Protein AF-A0A660PJK4-F1 (afdb_monomer)

pLDDT: mean 79.85, std 12.24, range [48.34, 94.88]

Secondary structure (DSSP, 8-state):
-PEEE-TTS-EEEE-B-TTSPBP-----HHHHHHHHHHHT-------SSTHHHHHHHHHHHHHHHHHHHHHHHTT----THHHHHHHHHHHHHHHHS---------------

Mean predicted aligned error: 15.84 Å

Solvent-accessible surface area (backbone atoms only — not comparable to full-atom values): 7193 Å² total; per-residue (Å²): 97,45,74,37,63,49,99,85,66,49,78,77,49,63,41,56,53,98,88,68,49,75,43,67,78,77,87,62,62,67,64,51,43,52,50,20,61,75,72,73,49,80,73,74,72,91,56,100,56,66,69,51,54,53,55,53,53,53,51,52,54,52,51,54,53,49,52,54,51,51,56,56,68,74,65,67,85,79,68,60,64,60,63,51,50,53,52,54,50,50,58,57,48,47,72,71,58,65,87,72,76,78,75,78,77,78,79,82,75,83,81,128

Sequence (112 aa):
PIPILNRKGEKVGYKKDKNGEIIVTKLDEITLQKIALTTGGKYYRATAGEMELDKVYEEISKMEKKELEGKLMMQYEDRFQYPLFLAILFIIGEFFISERRKVKKKKESLIL

Radius of gyration: 40.17 Å; Cα contacts (8 Å, |Δi|>4): 50; chains: 1; bounding box: 70×42×126 Å

Structure (mmCIF, N/CA/C/O backbone):
data_AF-A0A660PJK4-F1
#
_entry.id   AF-A0A660PJK4-F1
#
loop_
_atom_site.group_PDB
_atom_site.id
_atom_site.type_symbol
_atom_site.label_atom_id
_atom_site.label_alt_id
_atom_site.label_comp_id
_atom_site.label_asym_id
_atom_site.label_entity_id
_atom_site.label_seq_id
_atom_site.pdbx_PDB_ins_code
_atom_site.Cartn_x
_atom_site.Cartn_y
_atom_site.Cartn_z
_atom_site.occupancy
_atom_site.B_iso_or_equiv
_atom_site.auth_seq_id
_atom_site.auth_comp_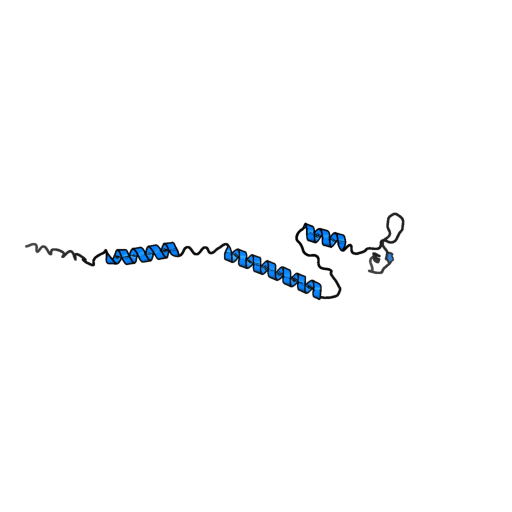id
_atom_site.auth_asym_id
_atom_site.auth_atom_id
_atom_site.pdbx_PDB_model_num
ATOM 1 N N . PRO A 1 1 ? 17.357 5.964 -26.008 1.00 83.44 1 PRO A N 1
ATOM 2 C CA . PRO A 1 1 ? 18.399 4.971 -26.374 1.00 83.44 1 PRO A CA 1
ATOM 3 C C . PRO A 1 1 ? 19.241 4.655 -25.136 1.00 83.44 1 PRO A C 1
ATOM 5 O O . PRO A 1 1 ? 19.497 5.569 -24.358 1.00 83.44 1 PRO A O 1
ATOM 8 N N . ILE A 1 2 ? 19.621 3.394 -24.922 1.00 85.00 2 ILE A N 1
ATOM 9 C CA . ILE A 1 2 ? 20.321 2.983 -23.689 1.00 85.00 2 ILE A CA 1
ATOM 10 C C . ILE A 1 2 ? 21.830 3.231 -23.852 1.00 85.00 2 ILE A C 1
ATOM 12 O O . ILE A 1 2 ? 22.407 2.662 -24.779 1.00 85.00 2 ILE A O 1
ATOM 16 N N . PRO A 1 3 ? 22.489 4.055 -23.016 1.00 87.81 3 PRO A N 1
ATOM 17 C CA . PRO A 1 3 ? 23.929 4.290 -23.118 1.00 87.81 3 PRO A CA 1
ATOM 18 C C . PRO A 1 3 ? 24.738 3.098 -22.585 1.00 87.81 3 PRO A C 1
ATOM 20 O O . PRO A 1 3 ? 24.343 2.454 -21.617 1.00 87.81 3 PRO A O 1
ATOM 23 N N . ILE A 1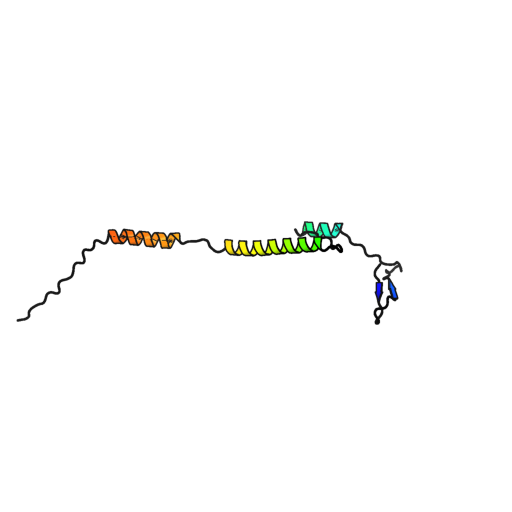 4 ? 25.890 2.829 -23.199 1.00 88.50 4 ILE A N 1
ATOM 24 C CA . ILE A 1 4 ? 26.903 1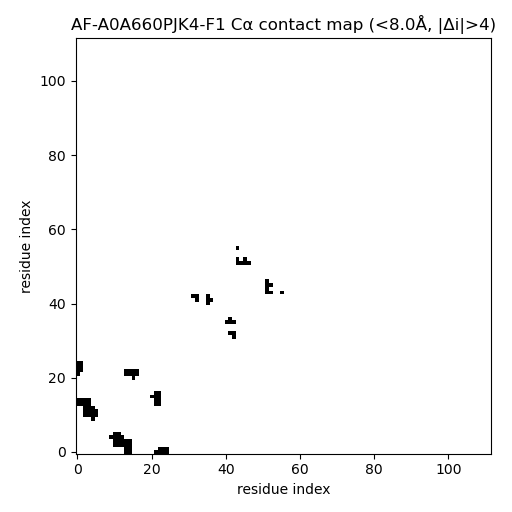.905 -22.674 1.00 88.50 4 ILE A CA 1
ATOM 25 C C . ILE A 1 4 ? 28.038 2.746 -22.084 1.00 88.50 4 ILE A C 1
ATOM 27 O O . ILE A 1 4 ? 28.536 3.666 -22.741 1.00 88.50 4 ILE A O 1
ATOM 31 N N . LEU A 1 5 ? 28.431 2.426 -20.850 1.00 90.56 5 LEU A N 1
ATOM 32 C CA . LEU A 1 5 ? 29.498 3.097 -20.107 1.00 90.56 5 LEU A CA 1
ATOM 33 C C . LEU A 1 5 ? 30.730 2.188 -20.017 1.00 90.56 5 LEU A C 1
ATOM 35 O O . LEU A 1 5 ? 30.593 0.971 -19.878 1.00 90.56 5 LEU A O 1
ATOM 39 N N . ASN A 1 6 ? 31.930 2.764 -20.095 1.00 88.69 6 ASN A N 1
ATOM 40 C CA . ASN A 1 6 ? 33.173 2.032 -19.843 1.00 88.69 6 ASN A CA 1
ATOM 41 C C . ASN A 1 6 ? 33.483 1.941 -18.333 1.00 88.69 6 ASN A C 1
ATOM 43 O O . ASN A 1 6 ? 32.781 2.503 -17.494 1.00 88.69 6 ASN A O 1
ATOM 47 N N . ARG A 1 7 ? 34.585 1.266 -17.977 1.00 87.50 7 ARG A N 1
ATOM 48 C CA . ARG A 1 7 ? 35.068 1.139 -16.584 1.00 87.50 7 ARG A CA 1
ATOM 49 C C . ARG A 1 7 ? 35.358 2.476 -15.882 1.00 87.50 7 ARG A C 1
ATOM 51 O O . ARG A 1 7 ? 35.427 2.493 -14.661 1.00 87.50 7 ARG A O 1
ATOM 58 N N . LYS A 1 8 ? 35.545 3.562 -16.637 1.00 88.44 8 LYS A N 1
ATOM 59 C CA . LYS A 1 8 ? 35.776 4.926 -16.137 1.00 88.44 8 LYS A CA 1
ATOM 60 C C . LYS A 1 8 ? 34.490 5.770 -16.091 1.00 88.44 8 LYS A C 1
ATOM 62 O O . LYS A 1 8 ? 34.555 6.934 -15.720 1.00 88.44 8 LYS A O 1
ATOM 67 N N . GLY A 1 9 ? 33.335 5.203 -16.456 1.00 84.56 9 GLY A N 1
ATOM 68 C CA . GLY A 1 9 ? 32.050 5.909 -16.505 1.00 84.56 9 GLY A CA 1
ATOM 69 C C . GLY A 1 9 ? 31.832 6.758 -17.762 1.00 84.56 9 GLY A C 1
ATOM 70 O O . GLY A 1 9 ? 30.820 7.446 -17.865 1.00 84.56 9 GLY A O 1
ATOM 71 N N . GLU A 1 10 ? 32.738 6.709 -18.740 1.00 88.56 10 GLU A N 1
ATOM 72 C CA . GLU A 1 10 ? 32.617 7.475 -19.980 1.00 88.56 10 GLU A CA 1
ATOM 73 C C . GLU A 1 10 ? 31.679 6.760 -20.961 1.00 88.56 10 GLU A C 1
ATOM 75 O O . GLU A 1 10 ? 31.697 5.530 -21.103 1.00 88.56 10 GLU A O 1
ATOM 80 N N . LYS A 1 11 ? 30.853 7.541 -21.663 1.00 87.75 11 LYS A N 1
ATOM 81 C CA . LYS A 1 11 ? 29.903 7.031 -22.654 1.00 87.75 11 LYS A CA 1
ATOM 82 C C . LYS A 1 11 ? 30.643 6.581 -23.910 1.00 87.75 11 LYS A C 1
ATOM 84 O O . LYS A 1 11 ? 31.143 7.403 -24.668 1.00 87.75 11 LYS A O 1
ATOM 89 N N . VAL A 1 12 ? 30.638 5.276 -24.160 1.00 87.62 12 VAL A N 1
ATOM 90 C CA . VAL A 1 12 ? 31.309 4.665 -25.322 1.00 87.62 12 VAL A CA 1
ATOM 91 C C . VAL A 1 12 ? 30.356 4.329 -26.469 1.00 87.62 12 VAL A C 1
ATOM 93 O O . VAL A 1 12 ? 30.799 4.003 -27.565 1.00 87.62 12 VAL A O 1
ATOM 96 N N . GLY A 1 13 ? 29.041 4.428 -26.256 1.00 86.88 13 GLY A N 1
ATOM 97 C CA . GLY A 1 13 ? 28.054 4.210 -27.312 1.00 86.88 13 GLY A CA 1
ATOM 98 C C . GLY A 1 13 ? 26.639 3.986 -26.789 1.00 86.88 13 GLY A C 1
ATOM 99 O O . GLY A 1 13 ? 26.326 4.304 -25.640 1.00 86.88 13 GLY A O 1
ATOM 100 N N . TYR A 1 14 ? 25.785 3.426 -27.646 1.00 88.50 14 TYR A N 1
ATOM 101 C CA . TYR A 1 14 ? 24.433 2.987 -27.300 1.00 88.50 14 TYR A CA 1
ATOM 102 C C . TYR A 1 14 ? 24.286 1.479 -27.482 1.00 88.50 14 TYR A C 1
ATOM 104 O O . TYR A 1 14 ? 24.952 0.878 -28.326 1.00 88.50 14 TYR A O 1
ATOM 112 N N . LYS A 1 15 ? 23.380 0.881 -26.711 1.00 88.38 15 LYS A N 1
ATOM 113 C CA . LYS A 1 15 ? 23.025 -0.531 -26.824 1.00 88.38 15 LYS A CA 1
ATOM 114 C C . LYS A 1 15 ? 22.435 -0.816 -28.202 1.00 88.38 15 LYS A C 1
ATOM 116 O O . LYS A 1 15 ? 21.487 -0.145 -28.614 1.00 88.38 15 LYS A O 1
ATOM 121 N N . LYS A 1 16 ? 22.999 -1.816 -28.876 1.00 89.94 16 LYS A N 1
ATOM 122 C CA . LYS A 1 16 ? 22.519 -2.337 -30.156 1.00 89.94 16 LYS A CA 1
ATOM 123 C C . LYS A 1 16 ? 21.870 -3.707 -29.975 1.00 89.94 16 LYS A C 1
ATOM 125 O O . LYS A 1 16 ? 22.176 -4.405 -29.004 1.00 89.94 16 LYS A O 1
ATOM 130 N N . ASP A 1 17 ? 20.962 -4.061 -30.870 1.00 85.94 17 ASP A N 1
ATOM 131 C CA . ASP A 1 17 ? 20.354 -5.389 -30.938 1.00 85.94 17 ASP A CA 1
ATOM 132 C C . ASP A 1 17 ? 21.200 -6.377 -31.773 1.00 85.94 17 ASP A C 1
ATOM 134 O O . ASP A 1 17 ? 22.329 -6.075 -32.165 1.00 85.94 17 ASP A O 1
ATOM 138 N N . LYS A 1 18 ? 20.664 -7.579 -32.035 1.00 89.75 18 LYS A N 1
ATOM 139 C CA . LYS A 1 18 ? 21.340 -8.623 -32.831 1.00 89.75 18 LYS A CA 1
ATOM 140 C C . LYS A 1 18 ? 21.534 -8.241 -34.306 1.00 89.75 18 LYS A C 1
ATOM 142 O O . LYS A 1 18 ? 22.399 -8.819 -34.955 1.00 89.75 18 LYS A O 1
ATOM 147 N N . ASN A 1 19 ? 20.760 -7.282 -34.808 1.00 87.12 19 ASN A N 1
ATOM 148 C CA . ASN A 1 19 ? 20.790 -6.805 -36.188 1.00 87.12 19 ASN A CA 1
ATOM 149 C C . ASN A 1 19 ? 21.673 -5.551 -36.342 1.00 87.12 19 ASN A C 1
ATOM 151 O O . ASN A 1 19 ? 21.895 -5.079 -37.453 1.00 87.12 19 ASN A O 1
ATOM 155 N N . GLY A 1 20 ? 22.212 -5.023 -35.236 1.00 84.81 20 GLY A N 1
ATOM 156 C CA . GLY A 1 20 ? 23.067 -3.837 -35.213 1.00 84.81 20 GLY A CA 1
ATOM 157 C C . GLY A 1 20 ? 22.313 -2.512 -35.052 1.00 84.81 20 GLY A C 1
ATOM 158 O O . GLY A 1 20 ? 22.954 -1.455 -35.079 1.00 84.81 20 GLY A O 1
ATOM 159 N N . GLU A 1 21 ? 20.996 -2.543 -34.836 1.00 86.69 21 GLU A N 1
ATOM 160 C CA . GLU A 1 21 ? 20.148 -1.359 -34.672 1.00 86.69 21 GLU A CA 1
ATOM 161 C C . GLU A 1 21 ? 20.171 -0.838 -33.230 1.00 86.69 21 GLU A C 1
ATOM 163 O O . GLU A 1 21 ? 20.326 -1.596 -32.273 1.00 86.69 21 GLU A O 1
ATOM 168 N N . ILE A 1 22 ? 20.030 0.480 -33.046 1.00 86.31 22 ILE A N 1
ATOM 169 C CA . ILE A 1 22 ? 20.063 1.107 -31.717 1.00 86.31 22 ILE A CA 1
ATOM 170 C C . ILE A 1 22 ? 18.758 0.830 -30.971 1.00 86.31 22 ILE A C 1
ATOM 172 O O . ILE A 1 22 ? 17.676 1.206 -31.416 1.00 86.31 22 ILE A O 1
ATOM 176 N N . ILE A 1 23 ? 18.870 0.294 -29.756 1.00 86.38 23 ILE A N 1
ATOM 177 C CA . ILE A 1 23 ? 17.717 0.059 -28.890 1.00 86.38 23 ILE A CA 1
ATOM 178 C C . ILE A 1 23 ? 17.246 1.384 -28.282 1.00 86.38 23 ILE A C 1
ATOM 180 O O . ILE A 1 23 ? 17.955 2.030 -27.497 1.00 86.38 23 ILE A O 1
ATOM 184 N N . VAL A 1 24 ? 16.009 1.768 -28.601 1.00 85.19 24 VAL A N 1
ATOM 185 C CA . VAL A 1 24 ? 15.310 2.914 -28.010 1.00 85.19 24 VAL A CA 1
ATOM 186 C C . VAL A 1 24 ? 14.260 2.411 -27.024 1.00 85.19 24 VAL A C 1
ATOM 188 O O . VAL A 1 24 ? 13.255 1.830 -27.416 1.00 85.19 24 VAL A O 1
ATOM 191 N N . THR A 1 25 ? 14.479 2.654 -25.731 1.00 85.94 25 THR A N 1
ATOM 192 C CA . THR A 1 25 ? 13.485 2.367 -24.690 1.00 85.94 25 THR A CA 1
ATOM 193 C C . THR A 1 25 ? 12.393 3.427 -24.683 1.00 85.94 25 THR A C 1
ATOM 195 O O . THR A 1 25 ? 12.680 4.618 -24.830 1.00 85.94 25 THR A O 1
ATOM 198 N N . LYS A 1 26 ? 11.149 2.994 -24.472 1.00 84.56 26 LYS A N 1
ATOM 199 C CA . LYS A 1 26 ? 9.987 3.857 -24.246 1.00 84.56 26 LYS A CA 1
ATOM 200 C C . LYS A 1 26 ? 9.181 3.317 -23.069 1.00 84.56 26 LYS A C 1
ATOM 202 O O . LYS A 1 26 ? 9.169 2.111 -22.838 1.00 84.56 26 LYS A O 1
ATOM 207 N N . LEU A 1 27 ? 8.545 4.221 -22.331 1.00 85.25 27 LEU A N 1
ATOM 208 C CA . LEU A 1 27 ? 7.597 3.867 -21.282 1.00 85.25 27 LEU A CA 1
ATOM 209 C C . LEU A 1 27 ? 6.304 3.368 -21.935 1.00 85.25 27 LEU A C 1
ATOM 211 O O . LEU A 1 27 ? 5.724 4.081 -22.752 1.00 85.25 27 LEU A O 1
ATOM 215 N N . ASP A 1 28 ? 5.866 2.165 -21.577 1.00 89.19 28 ASP A N 1
ATOM 216 C CA . ASP A 1 28 ? 4.570 1.628 -21.992 1.00 89.19 28 ASP A CA 1
ATOM 217 C C . ASP A 1 28 ? 3.541 1.839 -20.878 1.00 89.19 28 ASP A C 1
ATOM 219 O O . ASP A 1 28 ? 3.359 1.012 -19.984 1.00 89.19 28 ASP A O 1
ATOM 223 N N . GLU A 1 29 ? 2.888 2.997 -20.912 1.00 87.69 29 GLU A N 1
ATOM 224 C CA . GLU A 1 29 ? 1.884 3.374 -19.915 1.00 87.69 29 GLU A CA 1
ATOM 225 C C . GLU A 1 29 ? 0.637 2.487 -19.982 1.00 87.69 29 GLU A C 1
ATOM 227 O O . GLU A 1 29 ? 0.027 2.222 -18.950 1.00 87.69 29 GLU A O 1
ATOM 232 N N . ILE A 1 30 ? 0.281 1.989 -21.170 1.00 91.25 30 ILE A N 1
ATOM 233 C CA . ILE A 1 30 ? -0.929 1.184 -21.382 1.00 91.25 30 ILE A CA 1
ATOM 234 C C . ILE A 1 30 ? -0.789 -0.150 -20.651 1.00 91.25 30 ILE A C 1
ATOM 236 O O . ILE A 1 30 ? -1.679 -0.550 -19.895 1.00 91.25 30 ILE A O 1
ATOM 240 N N . THR A 1 31 ? 0.347 -0.823 -20.831 1.00 91.12 31 THR A N 1
ATOM 241 C CA . THR A 1 31 ? 0.621 -2.090 -20.147 1.00 91.12 31 THR A CA 1
ATOM 242 C C . THR A 1 31 ? 0.683 -1.901 -18.631 1.00 91.12 31 THR A C 1
ATOM 244 O O . THR A 1 31 ? 0.096 -2.691 -17.891 1.00 91.12 31 THR A O 1
ATOM 247 N N . LEU A 1 32 ? 1.323 -0.830 -18.152 1.00 89.69 32 LEU A N 1
ATOM 248 C CA . LEU A 1 32 ? 1.420 -0.543 -16.717 1.00 89.69 32 LEU A CA 1
ATOM 249 C C . LEU A 1 32 ? 0.055 -0.244 -16.078 1.00 89.69 32 LEU A C 1
ATOM 251 O O . LEU A 1 32 ? -0.244 -0.771 -15.006 1.00 89.69 32 LEU A O 1
ATOM 255 N N . GLN A 1 33 ? -0.798 0.537 -16.746 1.00 89.62 33 GLN A N 1
ATOM 256 C CA . GLN A 1 33 ? -2.170 0.792 -16.294 1.00 89.62 33 GLN A CA 1
ATOM 257 C C . GLN A 1 33 ? -2.998 -0.494 -16.255 1.00 89.62 33 GLN A C 1
ATOM 259 O O . GLN A 1 33 ? -3.706 -0.742 -15.280 1.00 89.62 33 GLN A O 1
ATOM 264 N N . LYS A 1 34 ? -2.876 -1.352 -17.275 1.00 92.88 34 LYS A N 1
ATOM 265 C CA . LYS A 1 34 ? -3.581 -2.639 -17.317 1.00 92.88 34 LYS A CA 1
ATOM 266 C C . LYS A 1 34 ? -3.176 -3.554 -16.161 1.00 92.88 34 LYS A C 1
ATOM 268 O O . LYS A 1 34 ? -4.043 -4.184 -15.557 1.00 92.88 34 LYS A O 1
ATOM 273 N N . ILE A 1 35 ? -1.883 -3.618 -15.839 1.00 91.62 35 ILE A N 1
ATOM 274 C CA . ILE A 1 35 ? -1.382 -4.397 -14.699 1.00 91.62 35 ILE A CA 1
ATOM 275 C C . ILE A 1 35 ? -1.980 -3.861 -13.398 1.00 91.62 35 ILE A C 1
ATOM 277 O O . ILE A 1 35 ? -2.559 -4.645 -12.654 1.00 91.62 35 ILE A O 1
ATOM 281 N N . ALA A 1 36 ? -1.915 -2.545 -13.167 1.00 90.44 36 ALA A N 1
ATOM 282 C CA . ALA A 1 36 ? -2.474 -1.922 -11.968 1.00 90.44 36 ALA A CA 1
ATOM 283 C C . ALA A 1 36 ? -3.975 -2.219 -11.808 1.00 90.44 36 ALA A C 1
ATOM 285 O O . ALA A 1 36 ? -4.406 -2.647 -10.743 1.00 90.44 36 ALA A O 1
ATOM 286 N N . LEU A 1 37 ? -4.757 -2.092 -12.885 1.00 90.00 37 LEU A N 1
ATOM 287 C CA . LEU A 1 37 ? -6.184 -2.425 -12.874 1.00 90.00 37 LEU A CA 1
ATOM 288 C C . LEU A 1 37 ? -6.442 -3.903 -12.556 1.00 90.00 37 LEU A C 1
ATOM 290 O O . LEU A 1 37 ? -7.368 -4.220 -11.817 1.00 90.00 37 LEU A O 1
ATOM 294 N N . THR A 1 38 ? -5.620 -4.809 -13.093 1.00 91.44 38 THR A N 1
ATOM 295 C CA . THR A 1 38 ? -5.785 -6.258 -12.889 1.00 91.44 38 THR A CA 1
ATOM 296 C C . THR A 1 38 ? -5.431 -6.679 -11.462 1.00 91.44 38 THR A C 1
ATOM 298 O O . THR A 1 38 ? -6.053 -7.585 -10.918 1.00 91.44 38 THR A O 1
ATOM 301 N N . THR A 1 39 ? -4.448 -6.026 -10.839 1.00 88.94 39 THR A N 1
ATOM 302 C CA . THR A 1 39 ? -4.022 -6.318 -9.462 1.00 88.94 39 THR A CA 1
ATOM 303 C C . THR A 1 39 ? -4.824 -5.562 -8.402 1.00 88.94 39 THR A C 1
ATOM 305 O O . THR A 1 39 ? -4.578 -5.750 -7.213 1.00 88.94 39 THR A O 1
ATOM 308 N N . GLY A 1 40 ? -5.763 -4.697 -8.807 1.00 84.44 40 GLY A N 1
ATOM 309 C CA . GLY A 1 40 ? -6.480 -3.799 -7.896 1.00 84.44 40 GLY A CA 1
ATOM 310 C C . GLY A 1 40 ? -5.612 -2.661 -7.341 1.00 84.44 40 GLY A C 1
ATOM 311 O O . GLY A 1 40 ? -6.006 -1.993 -6.389 1.00 84.44 40 GLY A O 1
ATOM 312 N N . GLY A 1 41 ? -4.428 -2.446 -7.918 1.00 84.75 41 GLY A N 1
ATOM 313 C CA . GLY A 1 41 ? -3.545 -1.332 -7.597 1.00 84.75 41 GLY A CA 1
ATOM 314 C C . GLY A 1 41 ? -3.902 -0.052 -8.356 1.00 84.75 41 GLY A C 1
ATOM 315 O O . GLY A 1 41 ? -4.785 -0.012 -9.214 1.00 84.75 41 GLY A O 1
ATOM 316 N N . LYS A 1 42 ? -3.168 1.022 -8.062 1.00 83.75 42 LYS A N 1
ATOM 317 C CA . LYS A 1 42 ? -3.288 2.317 -8.745 1.00 83.75 42 LYS A CA 1
ATOM 318 C C . LYS A 1 42 ? -2.014 2.613 -9.534 1.00 83.75 42 LYS A C 1
ATOM 320 O O . LYS A 1 42 ? -0.910 2.349 -9.064 1.00 83.75 42 LYS A O 1
ATOM 325 N N . TYR A 1 43 ? -2.173 3.147 -10.742 1.00 86.19 43 TYR A N 1
ATOM 326 C CA . TYR A 1 43 ? -1.058 3.588 -11.577 1.00 86.19 43 TYR A CA 1
ATOM 327 C C . TYR A 1 43 ? -0.753 5.063 -11.308 1.00 86.19 43 TYR A C 1
ATOM 329 O O . TYR A 1 43 ? -1.642 5.908 -11.410 1.00 86.19 43 TYR A O 1
ATOM 337 N N . TYR A 1 44 ? 0.513 5.365 -11.023 1.00 83.31 44 TYR A N 1
ATOM 338 C CA . TYR A 1 44 ? 1.013 6.726 -10.861 1.00 83.31 44 TYR A CA 1
ATOM 339 C C . TYR A 1 44 ? 2.196 6.933 -11.800 1.00 83.31 44 TYR A C 1
ATOM 341 O O . TYR A 1 44 ? 3.143 6.143 -11.820 1.00 83.31 44 TYR A O 1
ATOM 349 N N . ARG A 1 45 ? 2.136 7.994 -12.605 1.00 82.31 45 ARG A N 1
ATOM 350 C CA . ARG A 1 45 ? 3.221 8.358 -13.510 1.00 82.31 45 ARG A CA 1
ATOM 351 C C . ARG A 1 45 ? 4.289 9.103 -12.718 1.00 82.31 45 ARG A C 1
ATOM 353 O O . ARG A 1 45 ? 4.004 10.149 -12.152 1.00 82.31 45 ARG A O 1
ATOM 360 N N . ALA A 1 46 ? 5.516 8.594 -12.722 1.00 74.94 46 ALA A N 1
ATOM 361 C CA . ALA A 1 46 ? 6.659 9.322 -12.183 1.00 74.94 46 ALA A CA 1
ATOM 362 C C . ALA A 1 46 ? 7.033 10.449 -13.159 1.00 74.94 46 ALA A C 1
ATOM 364 O O . ALA A 1 46 ? 7.759 10.223 -14.132 1.00 74.94 46 ALA A O 1
ATOM 365 N N . THR A 1 47 ? 6.476 11.643 -12.958 1.00 77.31 47 THR A N 1
ATOM 36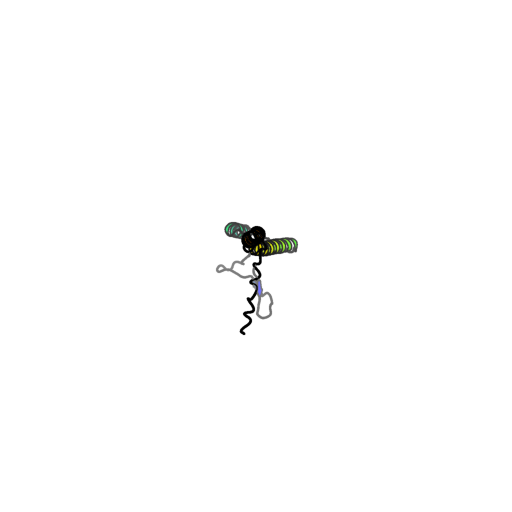6 C CA . THR A 1 47 ? 6.982 12.85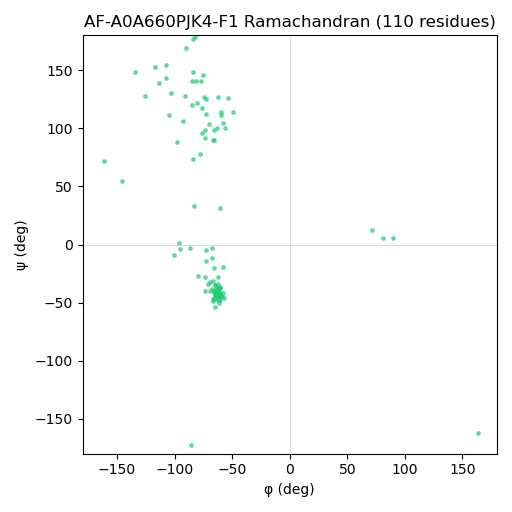2 -13.614 1.00 77.31 47 THR A CA 1
ATOM 367 C C . THR A 1 47 ? 8.041 13.508 -12.728 1.00 77.31 47 THR A C 1
ATOM 369 O O . THR A 1 47 ? 8.240 13.111 -11.585 1.00 77.31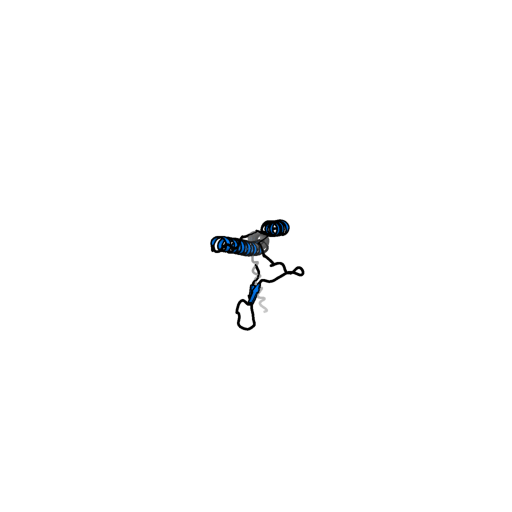 47 THR A O 1
ATOM 372 N N . ALA A 1 48 ? 8.770 14.493 -13.254 1.00 68.44 48 ALA A N 1
ATOM 373 C CA . ALA A 1 48 ? 9.717 15.266 -12.446 1.00 68.44 48 ALA A CA 1
ATOM 374 C C . ALA A 1 48 ? 9.020 16.152 -11.386 1.00 68.44 48 ALA A C 1
ATOM 376 O O . ALA A 1 48 ? 9.703 16.834 -10.629 1.00 68.44 48 ALA A O 1
ATOM 377 N N . GLY A 1 49 ? 7.681 16.176 -11.360 1.00 66.50 49 GLY A N 1
ATOM 378 C CA . GLY A 1 49 ? 6.897 16.829 -10.323 1.00 66.50 49 GLY A CA 1
ATOM 379 C C . GLY A 1 49 ? 6.699 15.921 -9.110 1.00 66.50 49 GLY A C 1
ATOM 380 O O . GLY A 1 49 ? 6.436 14.731 -9.236 1.00 66.50 49 GLY A O 1
ATOM 381 N N . GLU A 1 50 ? 6.774 16.504 -7.918 1.00 65.50 50 GLU A N 1
ATOM 382 C CA . GLU A 1 50 ? 6.552 15.797 -6.647 1.00 65.50 50 GLU A CA 1
ATOM 383 C C . GLU A 1 50 ? 5.063 15.454 -6.413 1.00 65.50 50 GLU A C 1
ATOM 385 O O . GLU A 1 50 ? 4.732 14.591 -5.604 1.00 65.50 50 GLU A O 1
ATOM 390 N N . MET A 1 51 ? 4.151 16.055 -7.192 1.00 68.69 51 MET A N 1
ATOM 391 C CA . MET A 1 51 ? 2.698 15.938 -7.009 1.00 68.69 51 MET A CA 1
ATOM 392 C C . MET A 1 51 ? 2.153 14.508 -7.127 1.00 68.69 51 MET A C 1
ATOM 394 O O . MET A 1 51 ? 1.181 14.166 -6.451 1.00 68.69 51 MET A O 1
ATOM 398 N N . GLU A 1 52 ? 2.699 13.669 -8.015 1.00 73.69 52 GLU A N 1
ATOM 399 C CA . GLU A 1 52 ? 2.252 12.273 -8.093 1.00 73.69 52 GLU A CA 1
ATOM 400 C C . GLU A 1 52 ? 2.755 11.438 -6.915 1.00 73.69 52 GLU A C 1
ATOM 402 O O . GLU A 1 52 ? 2.077 10.491 -6.516 1.00 73.69 52 GLU A O 1
ATOM 407 N N . LEU A 1 53 ? 3.899 11.806 -6.337 1.00 79.12 53 LEU A N 1
ATOM 408 C CA . LEU A 1 53 ? 4.498 11.097 -5.215 1.00 79.12 53 LEU A CA 1
ATOM 409 C C . LEU A 1 53 ? 3.729 11.367 -3.914 1.00 79.12 53 LEU A C 1
ATOM 411 O O . LEU A 1 53 ? 3.441 10.428 -3.172 1.00 79.12 53 LEU A O 1
ATOM 415 N N . ASP A 1 54 ? 3.289 12.608 -3.696 1.00 81.94 54 ASP A N 1
ATOM 416 C CA . ASP A 1 54 ? 2.450 12.981 -2.548 1.00 81.94 54 ASP A CA 1
ATOM 417 C C . ASP A 1 54 ? 1.148 12.171 -2.494 1.00 81.94 54 ASP A C 1
ATOM 419 O O . ASP A 1 54 ? 0.746 11.678 -1.440 1.00 81.94 54 ASP A O 1
ATOM 423 N N . LYS A 1 55 ? 0.512 11.957 -3.652 1.00 81.12 55 LYS A N 1
ATOM 424 C CA . LYS A 1 55 ? -0.717 11.152 -3.756 1.00 81.12 55 LYS A CA 1
ATOM 425 C C . LYS A 1 55 ? -0.492 9.686 -3.397 1.00 81.12 55 LYS A C 1
ATOM 427 O O . LYS A 1 55 ? -1.389 9.054 -2.842 1.00 81.12 55 LYS A O 1
ATOM 432 N N . VAL A 1 56 ? 0.680 9.137 -3.724 1.00 85.19 56 VAL A N 1
ATOM 433 C CA . VAL A 1 56 ? 1.059 7.771 -3.332 1.00 85.19 56 VAL A CA 1
ATOM 434 C C . VAL A 1 56 ? 1.220 7.693 -1.816 1.00 85.19 56 VAL A C 1
ATOM 436 O O . VAL A 1 56 ? 0.659 6.792 -1.194 1.00 85.19 56 VAL A O 1
ATOM 439 N N . TYR A 1 57 ? 1.921 8.657 -1.212 1.00 84.38 57 TYR A N 1
ATOM 440 C CA . TYR A 1 57 ? 2.090 8.719 0.241 1.00 84.38 57 TYR A CA 1
ATOM 441 C C . TYR A 1 57 ? 0.760 8.862 0.987 1.00 84.38 57 TYR A C 1
ATOM 443 O O . TYR A 1 57 ? 0.535 8.172 1.983 1.00 84.38 57 TYR A O 1
ATOM 451 N N . GLU A 1 58 ? -0.144 9.713 0.499 1.00 86.88 58 GLU A N 1
ATOM 452 C CA . GLU A 1 58 ? -1.461 9.905 1.107 1.00 86.88 58 GLU A CA 1
ATOM 453 C C . GLU A 1 58 ? -2.299 8.616 1.077 1.00 86.88 58 GLU A C 1
ATOM 455 O O . GLU A 1 58 ? -2.933 8.257 2.072 1.00 86.88 58 GLU A O 1
ATOM 460 N N . GLU A 1 59 ? -2.281 7.895 -0.046 1.00 85.38 59 GLU A N 1
ATOM 461 C CA . GLU A 1 59 ? -2.999 6.629 -0.197 1.00 85.38 59 GLU A CA 1
ATOM 462 C C . GLU A 1 59 ? -2.453 5.551 0.749 1.00 85.38 59 GLU A C 1
ATOM 464 O O . GLU A 1 59 ? -3.230 4.873 1.424 1.00 85.38 59 GLU A O 1
ATOM 469 N N . ILE A 1 60 ? -1.123 5.426 0.847 1.00 87.56 60 ILE A N 1
ATOM 470 C CA . ILE A 1 60 ? -0.465 4.487 1.766 1.00 87.56 60 ILE A CA 1
ATOM 471 C C . ILE A 1 60 ? -0.849 4.809 3.214 1.00 87.56 60 ILE A C 1
ATOM 473 O O . ILE A 1 60 ? -1.300 3.925 3.941 1.00 87.56 60 ILE A O 1
ATOM 477 N N . SER A 1 61 ? -0.776 6.083 3.613 1.00 87.38 61 SER A N 1
ATOM 478 C CA . SER A 1 61 ? -1.130 6.505 4.974 1.00 87.38 61 SER A CA 1
ATOM 479 C C . SER A 1 61 ? -2.599 6.225 5.315 1.00 87.38 61 SER A C 1
ATOM 481 O O . SER A 1 61 ? -2.920 5.836 6.440 1.00 87.38 61 SER A O 1
ATOM 483 N N . LYS A 1 62 ? -3.516 6.391 4.353 1.00 86.50 62 LYS A N 1
ATOM 484 C CA . LYS A 1 62 ? -4.937 6.045 4.527 1.00 86.50 62 LYS A CA 1
ATOM 485 C C . LYS A 1 62 ? -5.145 4.543 4.726 1.00 86.50 62 LYS A C 1
ATOM 487 O O . LYS A 1 62 ? -5.963 4.162 5.563 1.00 86.50 62 LYS A O 1
ATOM 492 N N . MET A 1 63 ? -4.423 3.701 3.987 1.00 84.88 63 MET A N 1
ATOM 493 C CA . MET A 1 63 ? -4.508 2.245 4.140 1.00 84.88 63 MET A CA 1
ATOM 494 C C . MET A 1 63 ? -3.988 1.780 5.505 1.00 84.88 63 MET A C 1
ATOM 496 O O . MET A 1 63 ? -4.694 1.036 6.181 1.00 84.88 63 MET A O 1
ATOM 500 N N . GLU A 1 64 ? -2.834 2.280 5.958 1.00 80.00 64 GLU A N 1
ATOM 501 C CA . GLU A 1 64 ? -2.280 1.949 7.284 1.00 80.00 64 GLU A CA 1
ATOM 502 C C . GLU A 1 64 ? -3.238 2.328 8.422 1.00 80.00 64 GLU A C 1
ATOM 504 O O . GLU A 1 64 ? -3.487 1.537 9.333 1.00 80.00 64 GLU A O 1
ATOM 509 N N . LYS A 1 65 ? -3.837 3.525 8.353 1.00 76.50 65 LYS A N 1
ATOM 510 C CA . LYS A 1 65 ? -4.847 3.961 9.330 1.00 76.50 65 LYS A CA 1
ATOM 511 C C . LYS A 1 65 ? -6.062 3.037 9.339 1.00 76.50 65 LYS A C 1
ATOM 513 O O . LYS A 1 65 ? -6.518 2.646 10.410 1.00 76.50 65 LYS A O 1
ATOM 518 N N . LYS A 1 66 ? -6.557 2.649 8.161 1.00 76.31 66 LYS A N 1
ATOM 519 C CA . LYS A 1 66 ? -7.701 1.740 8.029 1.00 76.31 66 LYS A CA 1
ATOM 520 C C . LYS A 1 66 ? -7.403 0.344 8.586 1.00 76.31 66 LYS A C 1
ATOM 522 O O . LYS A 1 66 ? -8.281 -0.254 9.203 1.00 76.31 66 LYS A O 1
ATOM 527 N N . GLU A 1 67 ? -6.193 -0.181 8.397 1.00 74.75 67 GLU A N 1
ATOM 528 C CA . GLU A 1 67 ? -5.783 -1.456 9.004 1.00 74.75 67 GLU A CA 1
ATOM 529 C C . GLU A 1 67 ? -5.728 -1.373 10.534 1.00 74.75 67 GLU A C 1
ATOM 531 O O . GLU A 1 67 ? -6.212 -2.278 11.218 1.00 74.75 67 GLU A O 1
ATOM 536 N N . LEU A 1 68 ? -5.194 -0.274 11.079 1.00 73.38 68 LEU A N 1
ATOM 537 C CA . LEU A 1 68 ? -5.159 -0.029 12.523 1.00 73.38 68 LEU A CA 1
ATOM 538 C C . LEU A 1 68 ? -6.569 0.070 13.120 1.00 73.38 68 LEU A C 1
ATOM 540 O O . LEU A 1 68 ? -6.862 -0.600 14.109 1.00 73.38 68 LEU A O 1
ATOM 544 N N . GLU A 1 69 ? -7.459 0.851 12.505 1.00 68.69 69 GLU A N 1
ATOM 545 C CA . GLU A 1 69 ? -8.863 0.957 12.918 1.00 68.69 69 GLU A CA 1
ATOM 546 C C . GLU A 1 69 ? -9.595 -0.384 12.810 1.00 68.69 69 GLU A C 1
ATOM 548 O O . GLU A 1 69 ? -10.293 -0.780 13.741 1.00 68.69 69 GLU A O 1
ATOM 553 N N . GLY A 1 70 ? -9.401 -1.129 11.717 1.00 67.62 70 GLY A N 1
ATOM 554 C CA . GLY A 1 70 ? -9.986 -2.459 11.535 1.00 67.62 70 GLY A CA 1
ATOM 555 C C . GLY A 1 70 ? -9.529 -3.455 12.602 1.00 67.62 70 GLY A C 1
ATOM 556 O O . GLY A 1 70 ? -10.331 -4.245 13.097 1.00 67.62 70 GLY A O 1
ATOM 557 N N . LYS A 1 71 ? -8.261 -3.381 13.020 1.00 63.41 71 LYS A N 1
ATOM 558 C CA . LYS A 1 71 ? -7.715 -4.193 14.113 1.00 63.41 71 LYS A CA 1
ATOM 559 C C . LYS A 1 71 ? -8.308 -3.818 15.475 1.00 63.41 71 LYS A C 1
ATOM 561 O O . LYS A 1 71 ? -8.566 -4.713 16.275 1.00 63.41 71 LYS A O 1
ATOM 566 N N . LEU A 1 72 ? -8.544 -2.529 15.729 1.00 62.69 72 LEU A N 1
ATOM 567 C CA . LEU A 1 72 ? -9.204 -2.054 16.952 1.00 62.69 72 LEU A CA 1
ATOM 568 C C . LEU A 1 72 ? -10.692 -2.446 16.982 1.00 62.69 72 LEU A C 1
ATOM 570 O O . LEU A 1 72 ? -11.188 -2.885 18.015 1.00 62.69 72 LEU A O 1
ATOM 574 N N . MET A 1 73 ? -11.386 -2.362 15.844 1.00 60.31 73 MET A N 1
ATOM 575 C CA . MET A 1 73 ? -12.797 -2.749 15.711 1.00 60.31 73 MET A CA 1
ATOM 576 C C . MET A 1 73 ? -13.011 -4.265 15.825 1.00 60.31 73 MET A C 1
ATOM 578 O O . MET A 1 73 ? -14.033 -4.703 16.345 1.00 60.31 73 MET A O 1
ATOM 582 N N . MET A 1 74 ? -12.050 -5.087 15.384 1.00 59.78 74 MET A N 1
ATOM 583 C CA . MET A 1 74 ? -12.146 -6.552 15.481 1.00 59.78 74 MET A CA 1
ATOM 584 C C . MET A 1 74 ? -11.964 -7.109 16.898 1.00 59.78 74 MET A C 1
ATOM 586 O O . MET A 1 74 ? -12.111 -8.315 17.094 1.00 59.78 74 MET A O 1
ATOM 590 N N . GLN A 1 75 ? -11.639 -6.286 17.894 1.00 60.12 75 GLN A N 1
ATOM 591 C CA . GLN A 1 75 ? -11.286 -6.812 19.205 1.00 60.12 75 GLN A CA 1
ATOM 592 C C . GLN A 1 75 ? -11.744 -5.908 20.342 1.00 60.12 75 GLN A C 1
ATOM 594 O O . GLN A 1 75 ? -10.932 -5.548 21.174 1.00 60.12 75 GLN A O 1
ATOM 599 N N . TYR A 1 76 ? -13.031 -5.566 20.414 1.00 59.44 76 TYR A N 1
ATOM 600 C CA . TYR A 1 76 ? -13.664 -5.210 21.691 1.00 59.44 76 TYR A CA 1
ATOM 601 C C . TYR A 1 76 ? -15.192 -5.323 21.569 1.00 59.44 76 TYR A C 1
ATOM 603 O O . TYR A 1 76 ? -15.924 -4.341 21.505 1.00 59.44 76 TYR A O 1
ATOM 611 N N . GLU A 1 7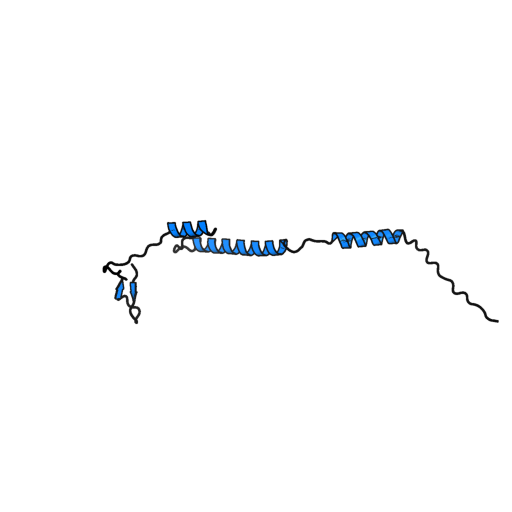7 ? -15.701 -6.557 21.488 1.00 65.94 77 GLU A N 1
ATOM 612 C CA . GLU A 1 77 ? -17.124 -6.787 21.743 1.00 65.94 77 GLU A CA 1
ATOM 613 C C . GLU A 1 77 ? -17.321 -6.722 23.262 1.00 65.94 77 GLU A C 1
ATOM 615 O O . GLU A 1 77 ? -17.025 -7.661 24.003 1.00 65.94 77 GLU A O 1
ATOM 620 N N . ASP A 1 78 ? -17.725 -5.547 23.727 1.00 69.88 78 ASP A N 1
ATOM 621 C CA . ASP A 1 78 ? -17.846 -5.186 25.131 1.00 69.88 78 ASP A CA 1
ATOM 622 C C . ASP A 1 78 ? -18.949 -6.004 25.835 1.00 69.88 78 ASP A C 1
ATOM 624 O O . ASP A 1 78 ? -20.121 -5.635 25.908 1.00 69.88 78 ASP A O 1
ATOM 628 N N . ARG A 1 79 ? -18.577 -7.163 26.390 1.00 80.44 79 ARG A N 1
ATOM 629 C CA . ARG A 1 79 ? -19.475 -8.085 27.115 1.00 80.44 79 ARG A CA 1
ATOM 630 C C . ARG A 1 79 ? -19.693 -7.695 28.584 1.00 80.44 79 ARG A C 1
ATOM 632 O O . ARG A 1 79 ? -19.892 -8.565 29.432 1.00 80.44 79 ARG A O 1
ATOM 639 N N . PHE A 1 80 ? -19.698 -6.400 28.911 1.00 83.44 80 PHE A N 1
ATOM 640 C CA . PHE A 1 80 ? -19.922 -5.913 30.285 1.00 83.44 80 PHE A CA 1
ATOM 641 C C . PHE A 1 80 ? -21.352 -6.162 30.802 1.00 83.44 80 PHE A C 1
ATOM 643 O O . PHE A 1 80 ? -21.613 -6.037 31.997 1.00 83.44 80 PHE A O 1
ATOM 650 N N . GLN A 1 81 ? -22.283 -6.549 29.927 1.00 87.56 81 GLN A N 1
ATOM 651 C CA . GLN A 1 81 ? -23.676 -6.835 30.282 1.00 87.56 81 GLN A CA 1
ATOM 652 C C . GLN A 1 81 ? -23.804 -8.011 31.262 1.00 87.56 81 GLN A C 1
ATOM 654 O O . GLN A 1 81 ? -24.615 -7.946 32.182 1.00 87.56 81 GLN A O 1
ATOM 659 N N . TYR A 1 82 ? -22.981 -9.058 31.119 1.00 90.50 82 TYR A N 1
ATOM 660 C CA . TYR A 1 82 ? -22.995 -10.218 32.019 1.00 90.50 82 TYR A CA 1
ATOM 661 C C . TYR A 1 82 ? -22.578 -9.873 33.461 1.00 90.50 82 TYR A C 1
ATOM 663 O O . TYR A 1 82 ? -23.349 -10.172 34.376 1.00 90.50 82 TYR A O 1
ATOM 671 N N . PRO A 1 83 ? -21.413 -9.234 33.712 1.00 91.44 83 PRO A N 1
ATOM 672 C CA . PRO A 1 83 ? -21.044 -8.835 35.069 1.00 91.44 83 PRO A CA 1
ATOM 673 C C . PRO A 1 83 ? -21.998 -7.780 35.643 1.00 91.44 83 PRO A C 1
ATOM 675 O O . PRO A 1 83 ? -22.315 -7.844 36.830 1.00 91.44 83 PRO A O 1
ATOM 678 N N . LEU A 1 84 ? -22.515 -6.861 34.817 1.00 92.25 84 LEU A N 1
ATOM 679 C CA . LEU A 1 84 ? -23.507 -5.873 35.248 1.00 92.25 84 LEU A CA 1
ATOM 680 C C . LEU A 1 84 ? -24.815 -6.538 35.701 1.00 92.25 84 LEU A C 1
ATOM 682 O O . LEU A 1 84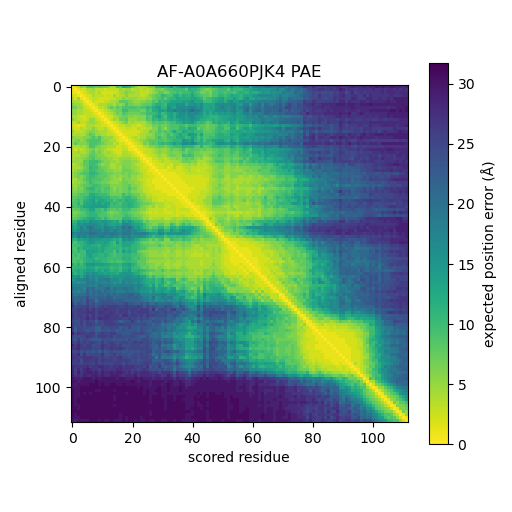 ? -25.345 -6.203 36.758 1.00 92.25 84 LEU A O 1
ATOM 686 N N . PHE A 1 85 ? -25.312 -7.512 34.935 1.00 94.62 85 PHE A N 1
ATOM 687 C CA . PHE A 1 85 ? -26.504 -8.278 35.293 1.00 94.62 85 PHE A CA 1
ATOM 688 C C . PHE A 1 85 ? -26.311 -9.042 36.606 1.00 94.62 85 PHE A C 1
ATOM 690 O O . PHE A 1 85 ? -27.185 -9.007 37.470 1.00 94.62 85 PHE A O 1
ATOM 697 N N . LEU A 1 86 ? -25.152 -9.680 36.793 1.00 94.12 86 LEU A N 1
ATOM 698 C CA . LEU A 1 86 ? -24.837 -10.405 38.024 1.00 94.12 86 LEU A CA 1
ATOM 699 C C . LEU A 1 86 ? -24.783 -9.469 39.245 1.00 94.12 86 LEU A C 1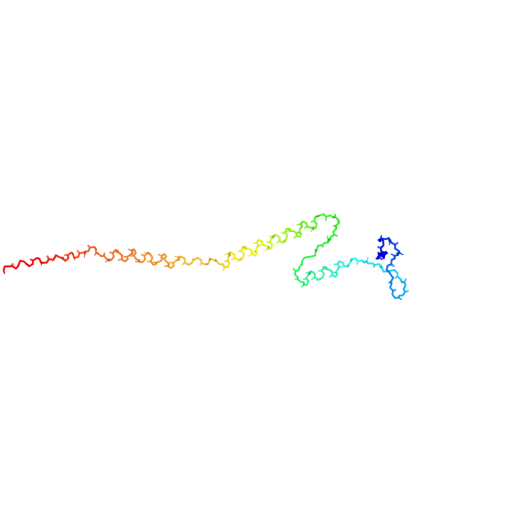
ATOM 701 O O . LEU A 1 86 ? -25.298 -9.815 40.307 1.00 94.12 86 LEU A O 1
ATOM 705 N N . ALA A 1 87 ? -24.213 -8.270 39.089 1.00 94.25 87 ALA A N 1
ATOM 706 C CA . ALA A 1 87 ? -24.181 -7.259 40.144 1.00 94.25 87 ALA A CA 1
ATOM 707 C C . ALA A 1 87 ? -25.594 -6.797 40.537 1.00 94.25 87 ALA A C 1
ATOM 709 O O . ALA A 1 87 ? -25.928 -6.772 41.721 1.00 94.25 87 ALA A O 1
ATOM 710 N N . ILE A 1 88 ? -26.446 -6.500 39.550 1.00 94.88 88 ILE A N 1
ATOM 711 C CA . ILE A 1 88 ? -27.849 -6.126 39.783 1.00 94.88 88 ILE A CA 1
ATOM 712 C C . ILE A 1 88 ? -28.605 -7.264 40.482 1.00 94.88 88 ILE A C 1
ATOM 714 O O . ILE A 1 88 ? -29.355 -7.020 41.427 1.00 94.88 88 ILE A O 1
ATOM 718 N N . LEU A 1 89 ? -28.379 -8.512 40.063 1.00 94.81 89 LEU A N 1
ATOM 719 C CA . LEU A 1 89 ? -29.005 -9.688 40.663 1.00 94.81 89 LEU A CA 1
ATOM 720 C C . LEU A 1 89 ? -28.629 -9.852 42.143 1.00 94.81 89 LEU A C 1
ATOM 722 O O . LEU A 1 89 ? -29.506 -10.124 42.962 1.00 94.81 89 LEU A O 1
ATOM 726 N N . PHE A 1 90 ? -27.360 -9.644 42.509 1.00 93.50 90 PHE A N 1
ATOM 727 C CA . PHE A 1 90 ? -26.938 -9.689 43.912 1.00 93.50 90 PHE A CA 1
ATOM 728 C C . PHE A 1 90 ? -27.541 -8.566 44.754 1.00 93.50 90 PHE A C 1
ATOM 730 O O . PHE A 1 90 ? -27.991 -8.840 45.865 1.00 93.50 90 PHE A O 1
ATOM 737 N N . ILE A 1 91 ? -27.619 -7.343 44.220 1.00 92.25 91 ILE A N 1
ATOM 738 C CA . ILE A 1 91 ? -28.253 -6.210 44.911 1.00 92.25 91 ILE A CA 1
ATOM 739 C C . ILE A 1 91 ? -29.726 -6.523 45.207 1.00 92.25 91 ILE A C 1
ATOM 741 O O . ILE A 1 91 ? -30.194 -6.321 46.322 1.00 92.25 91 ILE A O 1
ATOM 745 N N . ILE A 1 92 ? -30.460 -7.074 44.236 1.00 92.88 92 ILE A N 1
ATOM 746 C CA . ILE A 1 92 ? -31.859 -7.484 44.440 1.00 92.88 92 ILE A CA 1
ATOM 747 C C . ILE A 1 92 ? -31.955 -8.639 45.451 1.00 92.88 92 ILE A C 1
ATOM 749 O O . ILE A 1 92 ? -32.854 -8.655 46.293 1.00 92.88 92 ILE A O 1
ATOM 753 N N . GLY A 1 93 ? -31.025 -9.596 45.395 1.00 90.69 93 GLY A N 1
ATOM 754 C CA . GLY A 1 93 ? -30.956 -10.714 46.336 1.00 90.69 93 GLY A CA 1
ATOM 755 C C . GLY A 1 93 ? -30.716 -10.280 47.785 1.00 90.69 93 GLY A C 1
ATOM 756 O O . GLY A 1 93 ? -31.271 -10.887 48.702 1.00 90.69 93 GLY A O 1
ATOM 757 N N . GLU A 1 94 ? -29.955 -9.206 48.002 1.00 87.69 94 GLU A N 1
ATOM 758 C CA . GLU A 1 94 ? -29.716 -8.635 49.330 1.00 87.69 94 GLU A CA 1
ATOM 759 C C . GLU A 1 94 ? -31.016 -8.146 49.984 1.00 87.69 94 GLU A C 1
ATOM 761 O O . GLU A 1 94 ? -31.256 -8.446 51.151 1.00 87.69 94 GLU A O 1
ATOM 766 N N . PHE A 1 95 ? -31.921 -7.514 49.227 1.00 84.56 95 PHE A N 1
ATOM 767 C CA . PHE A 1 95 ? -33.233 -7.104 49.750 1.00 84.56 95 PHE A CA 1
ATOM 768 C C . PHE A 1 95 ? -34.101 -8.287 50.210 1.00 84.56 95 PHE A C 1
ATOM 770 O O . PHE A 1 95 ? -34.929 -8.133 51.111 1.00 84.56 95 PHE A O 1
ATOM 777 N N . PHE A 1 96 ? -33.921 -9.472 49.618 1.00 82.94 96 PHE A N 1
ATOM 778 C CA . PHE A 1 96 ? -34.603 -10.697 50.052 1.00 82.94 96 PHE A CA 1
ATOM 779 C C . PHE A 1 96 ? -33.951 -11.337 51.286 1.00 82.94 96 PHE A C 1
ATOM 781 O O . PHE A 1 96 ? -34.638 -11.991 52.079 1.00 82.94 96 PHE A O 1
ATOM 788 N N . ILE A 1 97 ? -32.648 -11.130 51.492 1.00 76.12 97 ILE A N 1
ATOM 789 C CA . ILE A 1 97 ? -31.932 -11.521 52.709 1.00 76.12 97 ILE A CA 1
ATOM 790 C C . ILE A 1 97 ? -32.248 -10.502 53.813 1.00 76.12 97 ILE A C 1
ATOM 792 O O . ILE A 1 97 ? -31.501 -9.600 54.165 1.00 76.12 97 ILE A O 1
ATOM 796 N N . SER A 1 98 ? -33.439 -10.675 54.385 1.00 58.62 98 SER A N 1
ATOM 797 C CA . SER A 1 98 ? -33.886 -9.948 55.566 1.00 58.62 98 SER A CA 1
ATOM 798 C C . SER A 1 98 ? -32.857 -10.084 56.692 1.00 58.62 98 SER A C 1
ATOM 800 O O . SER A 1 98 ? -32.503 -11.192 57.104 1.00 58.62 98 SER A O 1
ATOM 802 N N . GLU A 1 99 ? -32.431 -8.932 57.205 1.00 60.97 99 GLU A N 1
ATOM 803 C CA . GLU A 1 99 ? -31.440 -8.644 58.248 1.00 60.97 99 GLU A CA 1
ATOM 804 C C . GLU A 1 99 ? -31.761 -9.243 59.635 1.00 60.97 99 GLU A C 1
ATOM 806 O O . GLU A 1 99 ? -31.408 -8.716 60.687 1.00 60.97 99 GLU A O 1
ATOM 811 N N . ARG A 1 100 ? -32.428 -10.395 59.699 1.00 61.06 100 ARG A N 1
ATOM 812 C CA . ARG A 1 100 ? -32.566 -11.159 60.935 1.00 61.06 100 ARG A CA 1
ATOM 813 C C . ARG A 1 100 ? -31.329 -12.020 61.122 1.00 61.06 100 ARG A C 1
ATOM 815 O O . ARG A 1 100 ? -31.384 -13.248 61.040 1.00 61.06 100 ARG A O 1
ATOM 822 N N . ARG A 1 101 ? -30.215 -11.380 61.495 1.00 54.91 101 ARG A N 1
ATOM 823 C CA . ARG A 1 101 ? -29.194 -12.078 62.283 1.00 54.91 101 ARG A CA 1
ATOM 824 C C . ARG A 1 101 ? -29.883 -12.607 63.541 1.00 54.91 101 ARG A C 1
ATOM 826 O O . ARG A 1 101 ? -30.087 -11.877 64.507 1.00 54.91 101 ARG A O 1
ATOM 833 N N . LYS A 1 102 ? -30.226 -13.897 63.566 1.00 57.66 102 LYS A N 1
ATOM 834 C CA . LYS A 1 102 ? -30.408 -14.610 64.832 1.00 57.66 102 LYS A CA 1
ATOM 835 C C . LYS A 1 102 ? -29.034 -14.678 65.489 1.00 57.66 102 LYS A C 1
ATOM 837 O O . LYS A 1 102 ? -28.272 -15.612 65.258 1.00 57.66 102 LYS A O 1
ATOM 842 N N . VAL A 1 103 ? -28.711 -13.666 66.290 1.00 60.22 103 VAL A N 1
ATOM 843 C CA . VAL A 1 103 ? -27.597 -13.728 67.235 1.00 60.22 103 VAL A CA 1
ATOM 844 C C . VAL A 1 103 ? -27.878 -14.925 68.147 1.00 60.22 103 VAL A C 1
ATOM 846 O O . VAL A 1 103 ? -28.775 -14.881 68.989 1.00 60.22 103 VAL A O 1
ATOM 849 N N . LYS A 1 104 ? -27.167 -16.041 67.939 1.00 60.44 104 LYS A N 1
ATOM 850 C CA . LYS A 1 104 ? -27.191 -17.185 68.857 1.00 60.44 104 LYS A CA 1
ATOM 851 C C . LYS A 1 104 ? -26.631 -16.695 70.195 1.00 60.44 104 LYS A C 1
ATOM 853 O O . LYS A 1 104 ? -25.418 -16.581 70.344 1.00 60.44 104 LYS A O 1
ATOM 858 N N . LYS A 1 105 ? -27.502 -16.398 71.167 1.00 54.94 105 LYS A N 1
ATOM 859 C CA . LYS A 1 105 ? -27.081 -16.213 72.562 1.00 54.94 105 LYS A CA 1
ATOM 860 C C . LYS A 1 105 ? -26.429 -17.515 73.026 1.00 54.94 105 LYS A C 1
ATOM 862 O O . LYS A 1 105 ? -27.093 -18.547 73.129 1.00 54.94 105 LYS A O 1
ATOM 867 N N . LYS A 1 106 ? -25.117 -17.460 73.257 1.00 57.78 106 LYS A N 1
ATOM 868 C CA . LYS A 1 106 ? -24.341 -18.509 73.915 1.00 57.78 106 LYS A CA 1
ATOM 869 C C . LYS A 1 106 ? -24.943 -18.692 75.309 1.00 57.78 106 LYS A C 1
ATOM 871 O O . LYS A 1 106 ? -24.968 -17.755 76.098 1.00 57.78 106 LYS A O 1
ATOM 876 N N . LYS A 1 107 ? -25.527 -19.864 75.557 1.00 54.72 107 LYS A N 1
ATOM 877 C CA . LYS A 1 107 ? -26.075 -20.244 76.859 1.00 54.72 107 LYS A CA 1
ATOM 878 C C . LYS A 1 107 ? -24.871 -20.441 77.782 1.00 54.72 107 LYS A C 1
ATOM 880 O O . LYS A 1 107 ? -24.150 -21.422 77.634 1.00 54.72 107 LYS A O 1
ATOM 885 N N . GLU A 1 108 ? -24.609 -19.479 78.657 1.00 60.72 108 GLU A N 1
ATOM 886 C CA . GLU A 1 108 ? -23.740 -19.695 79.811 1.00 60.72 108 GLU A CA 1
ATOM 887 C C . GLU A 1 108 ? -24.452 -20.701 80.715 1.00 60.72 108 GLU A C 1
ATOM 889 O O . GLU A 1 108 ? -25.395 -20.372 81.432 1.00 60.72 108 GLU A O 1
ATOM 894 N N . SER A 1 109 ? -24.066 -21.969 80.608 1.00 55.34 109 SER A N 1
ATOM 895 C CA . SER A 1 109 ? -24.378 -22.954 81.629 1.00 55.34 109 SER A CA 1
ATOM 896 C C . SER A 1 109 ? -23.476 -22.664 82.823 1.00 55.34 109 SER A C 1
ATOM 898 O O . SER A 1 109 ? -22.306 -23.050 82.821 1.00 55.34 109 SER A O 1
ATOM 900 N N . LEU A 1 110 ? -24.035 -21.969 83.818 1.00 58.53 110 LEU A N 1
ATOM 901 C CA . LEU A 1 110 ? -23.607 -22.116 85.203 1.00 58.53 110 LEU A CA 1
ATOM 902 C C . LEU A 1 110 ? -23.576 -23.617 85.515 1.00 58.53 110 LEU A C 1
ATOM 904 O O . LEU A 1 110 ? -24.615 -24.276 85.493 1.00 58.53 110 LEU A O 1
ATOM 908 N N . ILE A 1 111 ? -22.379 -24.135 85.765 1.00 57.34 111 ILE A N 1
ATOM 909 C CA . ILE A 1 111 ? -22.178 -25.378 86.500 1.00 57.34 111 ILE A CA 1
ATOM 910 C C . ILE A 1 111 ? -21.985 -24.938 87.953 1.00 57.34 111 ILE A C 1
ATOM 912 O O . ILE A 1 111 ? -20.969 -24.324 88.283 1.00 57.34 111 ILE A O 1
ATOM 916 N N . LEU A 1 112 ? -23.016 -25.173 88.765 1.00 48.34 112 LEU A N 1
ATOM 917 C CA . LEU A 1 112 ? -22.867 -25.546 90.169 1.00 48.34 112 LEU A CA 1
ATOM 918 C C . LEU A 1 112 ? -22.811 -27.074 90.210 1.00 48.34 112 LEU A C 1
ATOM 920 O O . LEU A 1 112 ? -23.590 -27.686 89.441 1.00 48.34 112 LEU A O 1
#

Foldseek 3Di:
DAFDADPVRDTPGADADPVRHGDDDDDDVVVQCVVCVVVVHDDFDDDPDCVSVVVVVVVVVVVVVVVVVVVVVVPPPPPVVVVVVVVVVVVVVVVVVPPPPPPPDDPPPDDD